Protein AF-A0A4Q3W0U6-F1 (afdb_monomer)

pLDDT: mean 70.4, std 11.38, range [40.31, 83.75]

Solvent-accessible surface area (backbone atoms only — not comparable to full-atom values): 7738 Å² total; per-residue (Å²): 134,64,68,68,58,56,53,48,53,53,49,51,49,52,52,47,54,54,49,50,52,50,51,51,55,54,47,58,47,52,53,49,54,50,56,65,64,68,54,94,69,75,92,74,74,91,63,81,79,69,79,74,72,87,51,63,66,62,27,28,59,70,59,70,49,62,98,81,58,48,75,69,54,53,49,51,41,46,53,53,47,49,68,66,33,40,38,86,79,37,62,87,94,35,71,65,21,54,50,20,44,55,49,40,54,51,46,52,53,22,48,53,55,48,50,56,55,48,53,54,48,52,69,66,55,74,76,64,77,85,129

Mean predicted aligned error: 13.19 Å

Structure (mmCIF, N/CA/C/O backbone):
data_AF-A0A4Q3W0U6-F1
#
_entry.id   AF-A0A4Q3W0U6-F1
#
loop_
_atom_site.group_PDB
_atom_site.id
_atom_site.type_symbol
_atom_site.label_atom_id
_atom_site.label_alt_id
_atom_site.label_comp_id
_atom_site.label_asym_id
_atom_site.label_entity_id
_atom_site.label_seq_id
_atom_site.pdbx_PDB_ins_code
_atom_site.Cartn_x
_atom_site.Cartn_y
_atom_site.Cartn_z
_atom_site.occupancy
_atom_site.B_iso_or_equiv
_atom_site.auth_seq_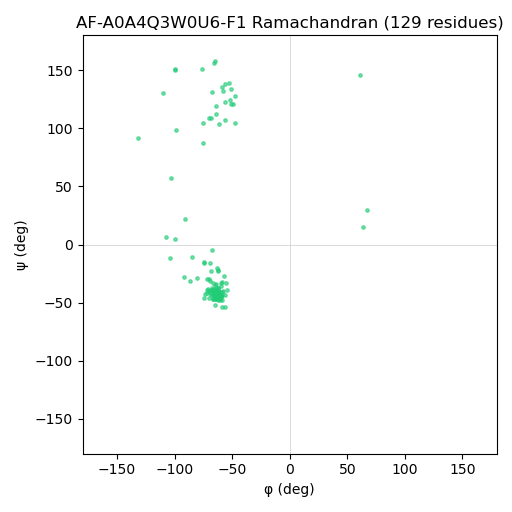id
_atom_site.auth_comp_id
_atom_site.auth_asym_id
_atom_site.auth_atom_id
_atom_site.pdbx_PDB_model_num
ATOM 1 N N . MET A 1 1 ? -14.207 -1.845 29.762 1.00 54.38 1 MET A N 1
ATOM 2 C CA . MET A 1 1 ? -13.779 -1.241 28.478 1.00 54.38 1 MET A CA 1
ATOM 3 C C . MET A 1 1 ? -14.293 -2.120 27.350 1.00 54.38 1 MET A C 1
ATOM 5 O O . MET A 1 1 ? -13.964 -3.297 27.334 1.00 54.38 1 MET A O 1
ATOM 9 N N . SER A 1 2 ? -15.166 -1.592 26.488 1.00 61.47 2 SER A N 1
ATOM 10 C CA . SER A 1 2 ? -15.829 -2.365 25.425 1.00 61.47 2 SER A CA 1
ATOM 11 C C . SER A 1 2 ? -14.823 -2.824 24.362 1.00 61.47 2 SER A C 1
ATOM 13 O O . SER A 1 2 ? -14.042 -2.010 23.867 1.00 61.47 2 SER A O 1
ATOM 15 N N . GLY A 1 3 ? -14.851 -4.111 23.997 1.00 71.25 3 GLY A N 1
ATOM 16 C CA . GLY A 1 3 ? -13.997 -4.684 22.948 1.00 71.25 3 GLY A CA 1
ATOM 17 C C . GLY A 1 3 ? -14.147 -3.988 21.590 1.00 71.25 3 GLY A C 1
ATOM 18 O O . GLY A 1 3 ? -13.175 -3.895 20.848 1.00 71.25 3 GLY A O 1
ATOM 19 N N . ALA A 1 4 ? -15.315 -3.395 21.318 1.00 69.19 4 ALA A N 1
ATOM 20 C CA . ALA A 1 4 ? -15.563 -2.619 20.104 1.00 69.19 4 ALA A CA 1
ATOM 21 C C . ALA A 1 4 ? -14.683 -1.360 20.013 1.00 69.19 4 ALA A C 1
ATOM 23 O O . ALA A 1 4 ? -14.183 -1.036 18.940 1.00 69.19 4 ALA A O 1
ATOM 24 N N . LYS A 1 5 ? -14.423 -0.685 21.143 1.00 74.88 5 LYS A N 1
ATOM 25 C CA . LYS A 1 5 ? -13.566 0.511 21.175 1.00 74.88 5 LYS A CA 1
ATOM 26 C C . LYS A 1 5 ? -12.102 0.154 20.908 1.00 74.88 5 LYS A C 1
ATOM 28 O O . LYS A 1 5 ? -11.451 0.809 20.110 1.00 74.88 5 LYS A O 1
ATOM 33 N N . ARG A 1 6 ? -11.622 -0.952 21.487 1.00 75.62 6 ARG A N 1
ATOM 34 C CA . ARG A 1 6 ? -10.273 -1.479 21.216 1.00 75.62 6 ARG A CA 1
ATOM 35 C C . ARG A 1 6 ? -10.085 -1.899 19.758 1.00 75.62 6 ARG A C 1
ATOM 37 O O . ARG A 1 6 ? -9.040 -1.619 19.187 1.00 75.62 6 ARG A O 1
ATOM 44 N N . ALA A 1 7 ? -11.077 -2.563 19.163 1.00 73.75 7 ALA A N 1
ATOM 45 C CA . ALA A 1 7 ? -11.022 -2.951 17.755 1.00 73.75 7 ALA A CA 1
ATOM 46 C C . ALA A 1 7 ? -10.982 -1.722 16.831 1.00 73.75 7 ALA A C 1
ATOM 48 O O . ALA A 1 7 ? -10.197 -1.694 15.887 1.00 73.75 7 ALA A O 1
ATOM 49 N N . TYR A 1 8 ? -11.777 -0.694 17.140 1.00 74.94 8 TYR A N 1
ATOM 50 C CA . TYR A 1 8 ? -11.757 0.581 16.426 1.00 74.94 8 TYR A CA 1
ATOM 51 C C . TYR A 1 8 ? -10.401 1.289 16.536 1.00 74.94 8 TYR A C 1
ATOM 53 O O . TYR A 1 8 ? -9.840 1.679 15.518 1.00 74.94 8 TYR A O 1
ATOM 61 N N . ASP A 1 9 ? -9.839 1.392 17.743 1.00 78.75 9 ASP A N 1
ATOM 62 C CA . ASP A 1 9 ? -8.544 2.046 17.966 1.00 78.75 9 ASP A CA 1
ATOM 63 C C . ASP A 1 9 ? -7.404 1.327 17.215 1.00 78.75 9 ASP A C 1
ATOM 65 O O . ASP A 1 9 ? -6.538 1.981 16.634 1.00 78.75 9 ASP A O 1
ATOM 69 N N . LEU A 1 10 ? -7.436 -0.012 17.147 1.00 79.81 10 LEU A N 1
ATOM 70 C CA . LEU A 1 10 ? -6.483 -0.808 16.359 1.00 79.81 10 LEU A CA 1
ATOM 71 C C . LEU A 1 10 ? -6.637 -0.589 14.847 1.00 79.81 10 LEU A C 1
ATOM 73 O O . LEU A 1 10 ? -5.636 -0.440 14.148 1.00 79.81 10 LEU A O 1
ATOM 77 N N . MET A 1 11 ? -7.872 -0.562 14.335 1.00 74.62 11 MET A N 1
ATOM 78 C CA . MET A 1 11 ? -8.129 -0.287 12.915 1.00 74.62 11 MET A CA 1
ATOM 79 C C . MET A 1 11 ? -7.695 1.129 12.540 1.00 74.62 11 MET A C 1
ATOM 81 O O . MET A 1 11 ? -7.047 1.321 11.516 1.00 74.62 11 MET A O 1
ATOM 85 N N . ARG A 1 12 ? -7.985 2.106 13.402 1.00 79.00 12 ARG A N 1
ATOM 86 C CA . ARG A 1 12 ? -7.584 3.498 13.214 1.00 79.00 12 ARG A CA 1
ATOM 87 C C . ARG A 1 12 ? -6.067 3.665 13.203 1.00 79.00 12 ARG A C 1
ATOM 89 O O . ARG A 1 12 ? -5.559 4.369 12.339 1.00 79.00 12 ARG A O 1
ATOM 96 N N . GLY A 1 13 ? -5.352 3.002 14.116 1.00 81.31 13 GLY A N 1
ATOM 97 C CA . GLY A 1 13 ? -3.885 2.996 14.125 1.00 81.31 13 GLY A CA 1
ATOM 98 C C . GLY A 1 13 ? -3.310 2.408 12.837 1.00 81.31 13 GLY A C 1
ATOM 99 O O . GLY A 1 13 ? -2.499 3.043 12.179 1.00 81.31 13 GLY A O 1
ATOM 100 N N . TYR A 1 14 ? -3.820 1.252 12.405 1.00 78.81 14 TYR A N 1
ATOM 101 C CA . TYR A 1 14 ? -3.370 0.607 11.170 1.00 78.81 14 TYR A CA 1
ATOM 102 C C . TYR A 1 14 ? -3.643 1.450 9.911 1.00 78.81 14 TYR A C 1
ATOM 104 O O . TYR A 1 14 ? -2.798 1.529 9.018 1.00 78.81 14 TYR A O 1
ATOM 112 N N . VAL A 1 15 ? -4.808 2.103 9.830 1.00 77.31 15 VAL A N 1
ATOM 113 C CA . VAL A 1 15 ? -5.130 3.047 8.745 1.00 77.31 15 VAL A CA 1
ATOM 114 C C . VAL A 1 15 ? -4.224 4.278 8.796 1.00 77.31 15 VAL A C 1
ATOM 116 O O . VAL A 1 15 ? -3.781 4.745 7.752 1.00 77.31 15 VAL A O 1
ATOM 119 N N . GLY A 1 16 ? -3.904 4.774 9.993 1.00 79.88 16 GLY A N 1
ATOM 120 C CA . GLY A 1 16 ? -2.935 5.853 10.188 1.00 79.88 16 GLY A CA 1
ATOM 121 C C . GLY A 1 16 ? -1.551 5.490 9.652 1.00 79.88 16 GLY A C 1
ATOM 122 O O . GLY A 1 16 ? -1.037 6.194 8.787 1.00 79.88 16 GLY A O 1
ATOM 123 N N . ASP A 1 17 ? -1.003 4.355 10.085 1.00 81.94 17 ASP A N 1
ATOM 124 C CA . ASP A 1 17 ? 0.331 3.895 9.682 1.00 81.94 17 ASP A CA 1
ATOM 125 C C . ASP A 1 17 ? 0.411 3.621 8.171 1.00 81.94 17 ASP A C 1
ATOM 127 O O . ASP A 1 17 ? 1.384 3.976 7.504 1.00 81.94 17 ASP A O 1
ATOM 131 N N . THR A 1 18 ? -0.625 2.996 7.596 1.00 75.94 18 THR A N 1
ATOM 132 C CA . THR A 1 18 ? -0.675 2.735 6.146 1.00 75.94 18 THR A CA 1
ATOM 133 C C . THR A 1 18 ? -0.801 4.023 5.338 1.00 75.94 18 THR A C 1
ATOM 135 O O . THR A 1 18 ? -0.163 4.141 4.292 1.00 75.94 18 THR A O 1
ATOM 138 N N . TRP A 1 19 ? -1.563 5.002 5.827 1.00 76.94 19 TRP A N 1
ATOM 139 C CA . TRP A 1 19 ? -1.657 6.325 5.218 1.00 76.94 19 TRP A CA 1
ATOM 140 C C . TRP A 1 19 ? -0.325 7.076 5.259 1.00 76.94 19 TRP A C 1
ATOM 142 O O . TRP A 1 19 ? 0.105 7.615 4.241 1.00 76.94 19 TRP A O 1
ATOM 152 N N . GLU A 1 20 ? 0.342 7.087 6.412 1.00 83.38 20 GLU A N 1
ATOM 153 C CA . GLU A 1 20 ? 1.638 7.743 6.588 1.00 83.38 20 GLU A CA 1
ATOM 154 C C . GLU A 1 20 ? 2.700 7.121 5.676 1.00 83.38 20 GLU A C 1
ATOM 156 O O . GLU A 1 20 ? 3.410 7.844 4.982 1.00 83.38 20 GLU A O 1
ATOM 161 N N . ARG A 1 21 ? 2.721 5.788 5.553 1.00 83.12 21 ARG A N 1
ATOM 162 C CA . ARG A 1 21 ? 3.605 5.082 4.614 1.00 83.12 21 ARG A CA 1
ATOM 163 C C . ARG A 1 21 ? 3.374 5.491 3.155 1.00 83.12 21 ARG A C 1
ATOM 165 O O . ARG A 1 21 ? 4.338 5.682 2.417 1.00 83.12 21 ARG A O 1
ATOM 172 N N . ILE A 1 22 ? 2.114 5.602 2.727 1.00 78.06 22 ILE A N 1
ATOM 173 C CA . ILE A 1 22 ? 1.764 6.027 1.360 1.00 78.06 22 ILE A CA 1
ATOM 174 C C . ILE A 1 22 ? 2.211 7.474 1.128 1.00 78.06 22 ILE A C 1
ATOM 176 O O . ILE A 1 22 ? 2.850 7.758 0.119 1.00 78.06 22 ILE A O 1
ATOM 180 N N . GLN A 1 23 ? 1.921 8.371 2.072 1.00 82.06 23 GLN A N 1
ATOM 181 C CA . GLN A 1 23 ? 2.304 9.783 1.986 1.00 82.06 23 GLN A CA 1
ATOM 182 C C . GLN A 1 23 ? 3.822 9.974 1.945 1.00 82.06 23 GLN A C 1
ATOM 184 O O . GLN A 1 23 ? 4.311 10.798 1.177 1.00 82.06 23 GLN A O 1
ATOM 189 N N . GLU A 1 24 ? 4.572 9.206 2.732 1.00 83.56 24 GLU A N 1
ATOM 190 C CA . GLU A 1 24 ? 6.032 9.277 2.745 1.00 83.56 24 GLU A CA 1
ATOM 191 C C . GLU A 1 24 ? 6.640 8.768 1.430 1.00 83.56 24 GLU A C 1
ATOM 193 O O . GLU A 1 24 ? 7.568 9.380 0.897 1.00 83.56 24 GLU A O 1
ATOM 198 N N . SER A 1 25 ? 6.074 7.699 0.855 1.00 75.44 25 SER A N 1
ATOM 199 C CA . SER A 1 25 ? 6.460 7.202 -0.473 1.00 75.44 25 SER A CA 1
ATOM 200 C C . SER A 1 25 ? 6.194 8.250 -1.563 1.00 75.44 25 SER A C 1
ATOM 202 O O . SER A 1 25 ? 7.077 8.545 -2.374 1.00 75.44 25 SER A O 1
ATOM 204 N N . ASP A 1 26 ? 5.014 8.880 -1.533 1.00 79.25 26 ASP A N 1
ATOM 205 C CA . ASP A 1 26 ? 4.634 9.933 -2.478 1.00 79.25 26 ASP A CA 1
ATOM 206 C C . ASP A 1 26 ? 5.543 11.171 -2.333 1.00 79.25 26 ASP A C 1
ATOM 208 O O . ASP A 1 26 ? 6.029 11.702 -3.337 1.00 79.25 26 ASP A O 1
ATOM 212 N N . ARG A 1 27 ? 5.842 11.602 -1.097 1.00 78.75 27 ARG A N 1
ATOM 213 C CA . ARG A 1 27 ? 6.731 12.742 -0.814 1.00 78.75 27 ARG A CA 1
ATOM 214 C C . ARG A 1 27 ? 8.164 12.480 -1.266 1.00 78.75 27 ARG A C 1
ATOM 216 O O . ARG A 1 27 ? 8.705 13.286 -2.018 1.00 78.75 27 ARG A O 1
ATOM 223 N N . THR A 1 28 ? 8.759 11.358 -0.861 1.00 76.88 28 THR A N 1
ATOM 224 C CA . THR A 1 28 ? 10.144 10.992 -1.219 1.00 76.88 28 THR A CA 1
ATOM 225 C C . THR A 1 28 ? 10.336 11.013 -2.735 1.00 76.88 28 THR A C 1
ATOM 227 O O . THR A 1 28 ? 11.357 11.468 -3.264 1.00 76.88 28 THR A O 1
ATOM 230 N N . ARG A 1 29 ? 9.324 10.546 -3.471 1.00 72.94 29 ARG A N 1
ATOM 231 C CA . ARG A 1 29 ? 9.369 10.535 -4.927 1.00 72.94 29 ARG A CA 1
ATOM 232 C C . ARG A 1 29 ? 9.190 11.923 -5.529 1.00 72.94 29 ARG A C 1
ATOM 234 O O . ARG A 1 29 ? 9.946 12.260 -6.435 1.00 72.94 29 ARG A O 1
ATOM 241 N N . ALA A 1 30 ? 8.264 12.727 -5.012 1.00 75.44 30 ALA A N 1
ATOM 242 C CA . ALA A 1 30 ? 8.103 14.117 -5.433 1.00 75.44 30 ALA A CA 1
ATOM 243 C C . ALA A 1 30 ? 9.399 14.923 -5.226 1.00 75.44 30 ALA A C 1
ATOM 245 O O . ALA A 1 30 ? 9.802 15.683 -6.102 1.00 75.44 30 ALA A O 1
ATOM 246 N N . GLU A 1 31 ? 10.103 14.703 -4.114 1.00 75.38 31 GLU A N 1
ATOM 247 C CA . GLU A 1 31 ? 11.408 15.317 -3.836 1.00 75.38 31 GLU A CA 1
ATOM 248 C C . GLU A 1 31 ? 12.498 14.836 -4.798 1.00 75.38 31 GLU A C 1
ATOM 250 O O . GLU A 1 31 ? 13.322 15.630 -5.258 1.00 75.38 31 GLU A O 1
ATOM 255 N N . THR A 1 32 ? 12.486 13.549 -5.150 1.00 75.50 32 THR A N 1
ATOM 256 C CA . THR A 1 32 ? 13.411 12.979 -6.136 1.00 75.50 32 THR A CA 1
ATOM 257 C C . THR A 1 32 ? 13.163 13.559 -7.531 1.00 75.50 32 THR A C 1
ATOM 259 O O . THR A 1 32 ? 14.112 13.964 -8.201 1.00 75.50 32 THR A O 1
ATOM 262 N N . GLU A 1 33 ? 11.901 13.633 -7.965 1.00 69.94 33 GLU A N 1
ATOM 263 C CA . GLU A 1 33 ? 11.500 14.213 -9.254 1.00 69.94 33 GLU A CA 1
ATOM 264 C C . GLU A 1 33 ? 11.868 15.706 -9.316 1.00 69.94 33 GLU A C 1
ATOM 266 O O . GLU A 1 33 ? 12.518 16.138 -10.269 1.00 69.94 33 GLU A O 1
ATOM 271 N N . LEU A 1 34 ? 11.586 16.473 -8.257 1.00 74.00 34 LEU A N 1
ATOM 272 C CA . LEU A 1 34 ? 11.964 17.885 -8.150 1.00 74.00 34 LEU A CA 1
ATOM 273 C C . LEU A 1 34 ? 13.489 18.078 -8.189 1.00 74.00 34 LEU A C 1
ATOM 275 O O . LEU A 1 34 ? 13.995 18.952 -8.891 1.00 74.00 34 LEU A O 1
ATOM 279 N N . SER A 1 35 ? 14.243 17.239 -7.476 1.00 72.44 35 SER A N 1
ATOM 280 C CA . SER A 1 35 ? 15.712 17.291 -7.468 1.00 72.44 35 SER A CA 1
ATOM 281 C C . SER A 1 35 ? 16.312 16.988 -8.847 1.00 72.44 35 SER A C 1
ATOM 283 O O . SER A 1 35 ? 17.322 17.583 -9.222 1.00 72.44 35 SER A O 1
ATOM 285 N N . GLN A 1 36 ? 15.682 16.104 -9.629 1.00 68.75 36 GLN A N 1
ATOM 286 C CA . GLN A 1 36 ? 16.067 15.835 -11.020 1.00 68.75 36 GLN A CA 1
ATOM 287 C C . GLN A 1 36 ? 15.757 17.011 -11.960 1.00 68.75 36 GLN A C 1
ATOM 289 O O . GLN A 1 36 ? 16.472 17.198 -12.945 1.00 68.75 36 GLN A O 1
ATOM 294 N N . GLU A 1 37 ? 14.727 17.810 -11.669 1.00 62.50 37 GLU A N 1
ATOM 295 C CA . GLU A 1 37 ? 14.375 19.007 -12.444 1.00 62.50 37 GLU A CA 1
ATOM 296 C C . GLU A 1 37 ? 15.227 20.239 -12.102 1.00 62.50 37 GLU A C 1
ATOM 298 O O . GLU A 1 37 ? 15.468 21.070 -12.977 1.00 62.50 37 GLU A O 1
ATOM 303 N N . ILE A 1 38 ? 15.725 20.351 -10.866 1.00 64.12 38 ILE A N 1
ATOM 304 C CA . ILE A 1 38 ? 16.551 21.486 -10.408 1.00 64.12 38 ILE A CA 1
ATOM 305 C C . ILE A 1 38 ? 17.988 21.439 -10.971 1.00 64.12 38 ILE A C 1
ATOM 307 O O . ILE A 1 38 ? 18.681 22.459 -10.976 1.00 64.12 38 ILE A O 1
ATOM 311 N N . LEU A 1 39 ? 18.451 20.298 -11.500 1.00 58.69 39 LEU A N 1
ATOM 312 C CA . LEU A 1 39 ? 19.756 20.208 -12.166 1.00 58.69 39 LEU A CA 1
ATOM 313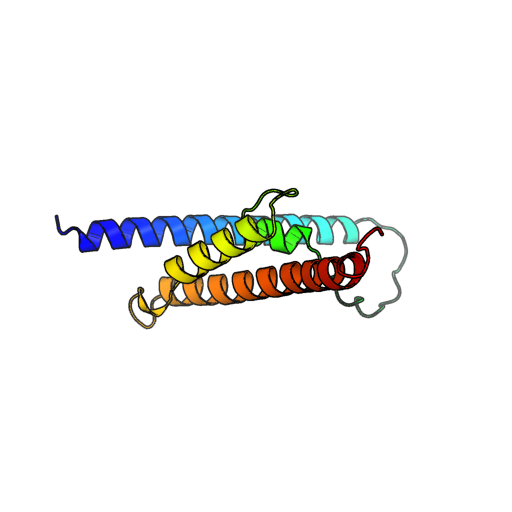 C C . LEU A 1 39 ? 19.781 21.087 -13.436 1.00 58.69 39 LEU A C 1
ATOM 315 O O . LEU A 1 39 ? 19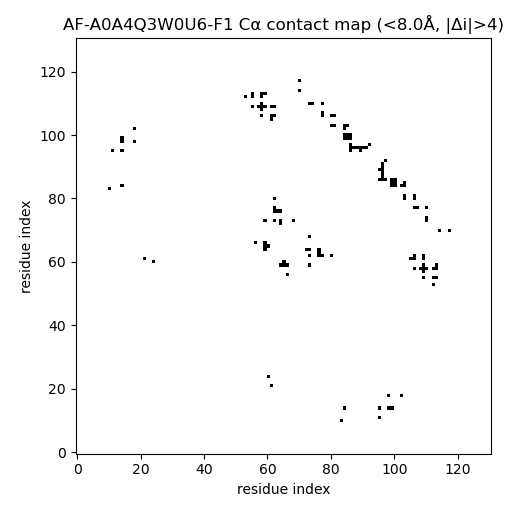.025 20.832 -14.379 1.00 58.69 39 LEU A O 1
ATOM 319 N N . PRO A 1 40 ? 20.668 22.100 -13.525 1.00 60.03 40 PRO A N 1
ATOM 320 C CA . PRO A 1 40 ? 20.713 23.006 -14.663 1.00 60.03 40 PRO A CA 1
ATOM 321 C C . PRO A 1 40 ? 21.364 22.305 -15.860 1.00 60.03 40 PRO A C 1
ATOM 323 O O . PRO A 1 40 ? 22.564 22.413 -16.093 1.00 60.03 40 PRO A O 1
ATOM 326 N N . THR A 1 41 ? 20.567 21.595 -16.654 1.00 56.09 41 THR A N 1
ATOM 327 C CA . THR A 1 41 ? 21.019 21.038 -17.935 1.00 56.09 41 THR A CA 1
ATOM 328 C C . THR A 1 41 ? 20.016 21.369 -19.025 1.00 56.09 41 THR A C 1
ATOM 330 O O . THR A 1 41 ? 19.096 20.606 -19.297 1.00 56.09 41 THR A O 1
ATOM 333 N N . THR A 1 42 ? 20.26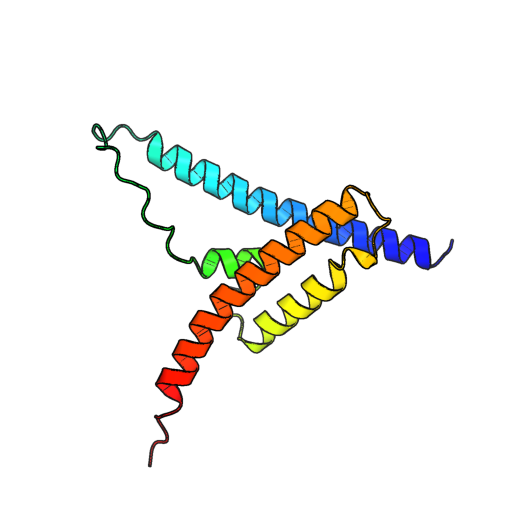6 22.503 -19.693 1.00 57.53 42 THR A N 1
ATOM 334 C CA . THR A 1 42 ? 19.650 22.972 -20.952 1.00 57.53 42 THR A CA 1
ATOM 335 C C . THR A 1 42 ? 18.129 23.205 -20.941 1.00 57.53 42 THR A C 1
ATOM 337 O O . THR A 1 42 ? 17.383 22.486 -20.285 1.00 57.53 42 THR A O 1
ATOM 340 N N . PRO A 1 43 ? 17.618 24.209 -21.682 1.00 54.41 43 PRO A N 1
ATOM 341 C CA . PRO A 1 43 ? 16.182 24.457 -21.765 1.00 54.41 43 PRO A CA 1
ATOM 342 C C . PRO A 1 43 ? 15.477 23.238 -22.375 1.00 54.41 43 PRO A C 1
ATOM 344 O O . PRO A 1 43 ? 15.534 22.993 -23.581 1.00 54.41 43 PRO A O 1
ATOM 347 N N . LYS A 1 44 ? 14.821 22.452 -21.518 1.00 55.97 44 LYS A N 1
ATOM 348 C CA . LYS A 1 44 ? 14.012 21.299 -21.907 1.00 55.97 44 LYS A CA 1
ATOM 349 C C . LYS A 1 44 ? 12.785 21.838 -22.642 1.00 55.97 44 LYS A C 1
ATOM 351 O O . LYS A 1 44 ? 11.914 22.466 -22.044 1.00 55.97 44 LYS A O 1
ATOM 356 N N . ARG A 1 45 ? 12.732 21.631 -23.962 1.00 58.66 45 ARG A N 1
ATOM 357 C CA . ARG A 1 45 ? 11.524 21.848 -24.771 1.00 58.66 45 ARG A CA 1
ATOM 358 C C . ARG A 1 45 ? 10.378 21.106 -24.081 1.00 58.66 45 ARG A C 1
ATOM 360 O O . ARG A 1 45 ? 10.487 19.898 -23.872 1.00 58.66 45 ARG A O 1
ATOM 367 N N . TRP A 1 46 ? 9.323 21.834 -23.708 1.00 49.47 46 TRP A N 1
ATOM 368 C CA . TRP A 1 46 ? 8.160 21.262 -23.032 1.00 49.47 46 TRP A CA 1
ATOM 369 C C . TRP A 1 46 ? 7.605 20.137 -23.906 1.00 49.47 46 TRP A C 1
ATOM 371 O O . TRP A 1 46 ? 7.097 20.364 -25.003 1.00 49.47 46 TRP A O 1
ATOM 381 N N . THR A 1 47 ? 7.827 18.910 -23.455 1.00 53.69 47 THR A N 1
ATOM 382 C CA . THR A 1 47 ? 7.339 17.691 -24.086 1.00 53.69 47 THR A CA 1
ATOM 383 C C . THR A 1 47 ? 6.275 17.177 -23.126 1.00 53.69 47 THR A C 1
ATOM 385 O O . THR A 1 47 ? 6.564 17.142 -21.926 1.00 53.69 47 THR A O 1
ATOM 388 N N . PRO A 1 48 ? 5.058 16.835 -23.587 1.00 48.72 48 PRO A N 1
ATOM 389 C CA . PRO A 1 48 ? 4.048 16.267 -22.704 1.00 48.72 48 PRO A CA 1
ATOM 390 C C . PRO A 1 48 ? 4.674 15.096 -21.937 1.00 48.72 48 PRO A C 1
ATOM 392 O O . PRO A 1 48 ? 5.383 14.301 -22.568 1.00 48.72 48 PRO A O 1
ATOM 395 N N . PRO A 1 49 ? 4.476 14.991 -20.611 1.00 48.38 49 PRO A N 1
ATOM 396 C CA . PRO A 1 49 ? 5.012 13.868 -19.865 1.00 48.38 49 PRO A CA 1
ATOM 397 C C . PRO A 1 49 ? 4.480 12.589 -20.512 1.00 48.38 49 PRO A C 1
ATOM 399 O O . PRO A 1 49 ? 3.269 12.421 -20.674 1.00 48.38 49 PRO A O 1
ATOM 402 N N . ALA A 1 50 ? 5.389 11.708 -20.939 1.00 49.38 50 ALA A N 1
ATOM 403 C CA . ALA A 1 50 ? 5.002 10.357 -21.310 1.00 49.38 50 ALA A CA 1
ATOM 404 C C . ALA A 1 50 ? 4.216 9.771 -20.124 1.00 49.38 50 ALA A C 1
ATOM 406 O O . ALA A 1 50 ? 4.616 10.028 -18.982 1.00 49.38 50 ALA A O 1
ATOM 407 N N . PRO A 1 51 ? 3.109 9.037 -20.355 1.00 47.09 51 PRO A N 1
ATOM 408 C CA . PRO A 1 51 ? 2.386 8.394 -19.265 1.00 47.09 51 PRO A CA 1
ATOM 409 C C . PRO A 1 51 ? 3.412 7.635 -18.431 1.00 47.09 51 PRO A C 1
ATOM 411 O O . PRO A 1 51 ? 4.174 6.839 -18.989 1.00 47.09 51 PRO A O 1
ATOM 414 N N . SER A 1 52 ? 3.510 7.976 -17.139 1.00 51.56 52 SER A N 1
ATOM 415 C CA . SER A 1 52 ? 4.531 7.419 -16.257 1.00 51.56 52 SER A CA 1
ATOM 416 C C . SER A 1 52 ? 4.541 5.907 -16.454 1.00 51.56 52 SER A C 1
ATOM 418 O O . SER A 1 52 ? 3.457 5.311 -16.416 1.00 51.56 52 SER A O 1
ATOM 420 N N . PRO A 1 53 ? 5.703 5.286 -16.731 1.00 54.16 53 PRO A N 1
ATOM 421 C CA . PRO A 1 53 ? 5.755 3.848 -16.915 1.00 54.16 53 PRO A CA 1
ATOM 422 C C . PRO A 1 53 ? 5.076 3.224 -15.704 1.00 54.16 53 PRO A C 1
ATOM 424 O O . PRO A 1 53 ? 5.402 3.571 -14.571 1.00 54.16 53 PRO A O 1
ATOM 427 N N . ILE A 1 54 ? 4.063 2.400 -15.970 1.00 56.66 54 ILE A N 1
ATOM 428 C CA . ILE A 1 54 ? 3.342 1.617 -14.974 1.00 56.66 54 ILE A CA 1
ATOM 429 C C . ILE A 1 54 ? 4.411 0.946 -14.114 1.00 56.66 54 ILE A C 1
ATOM 431 O O . ILE A 1 54 ? 5.109 0.062 -14.603 1.00 56.66 54 ILE A O 1
ATOM 435 N N . ASP A 1 55 ? 4.622 1.452 -12.899 1.00 66.44 55 ASP A N 1
ATOM 436 C CA . ASP A 1 55 ? 5.817 1.151 -12.116 1.00 66.44 55 ASP A CA 1
ATOM 437 C C . ASP A 1 55 ? 5.459 0.050 -11.108 1.00 66.44 55 ASP A C 1
ATOM 439 O O . ASP A 1 55 ? 4.838 0.325 -10.077 1.00 66.44 55 ASP A O 1
ATOM 443 N N . PRO A 1 56 ? 5.770 -1.222 -11.403 1.00 67.38 56 PRO A N 1
ATOM 444 C CA . PRO A 1 56 ? 5.416 -2.346 -10.542 1.00 67.38 56 PRO A CA 1
ATOM 445 C C . PRO A 1 56 ? 6.094 -2.251 -9.173 1.00 67.38 56 PRO A C 1
ATOM 447 O O . PRO A 1 56 ? 5.603 -2.856 -8.224 1.00 67.38 56 PRO A O 1
ATOM 450 N N . VAL A 1 57 ? 7.181 -1.481 -9.060 1.00 70.44 57 VAL A N 1
ATOM 451 C CA . VAL A 1 57 ? 7.832 -1.174 -7.783 1.00 70.44 57 VAL A CA 1
ATOM 452 C C . VAL A 1 57 ? 6.905 -0.309 -6.919 1.00 70.44 57 VAL A C 1
ATOM 454 O O . VAL A 1 57 ? 6.605 -0.696 -5.795 1.00 70.44 57 VAL A O 1
ATOM 457 N N . ARG A 1 58 ? 6.303 0.759 -7.479 1.00 69.69 58 ARG A N 1
ATOM 458 C CA . ARG A 1 58 ? 5.292 1.582 -6.769 1.00 69.69 58 ARG A CA 1
ATOM 459 C C . ARG A 1 58 ? 4.115 0.742 -6.279 1.00 69.69 58 ARG A C 1
ATOM 461 O O . ARG A 1 58 ? 3.632 0.910 -5.165 1.00 69.69 58 ARG A O 1
ATOM 468 N N . ALA A 1 59 ? 3.631 -0.160 -7.131 1.00 75.94 59 ALA A N 1
ATOM 469 C CA . ALA A 1 59 ? 2.489 -0.998 -6.790 1.00 75.94 59 ALA A CA 1
ATOM 470 C C . ALA A 1 59 ? 2.799 -1.953 -5.619 1.00 75.94 59 ALA A C 1
ATOM 472 O O . ALA A 1 59 ? 1.929 -2.214 -4.786 1.00 75.94 59 ALA A O 1
ATOM 473 N N . ARG A 1 60 ? 4.039 -2.447 -5.522 1.00 77.50 60 ARG A N 1
ATOM 474 C CA . ARG A 1 60 ? 4.491 -3.293 -4.407 1.00 77.50 60 ARG A CA 1
ATOM 475 C C . ARG A 1 60 ? 4.659 -2.504 -3.115 1.00 77.50 60 ARG A C 1
ATOM 477 O O . ARG A 1 60 ? 4.183 -2.970 -2.080 1.00 77.50 60 ARG A O 1
ATOM 484 N N . ASP A 1 61 ? 5.216 -1.297 -3.190 1.00 78.19 61 ASP A N 1
ATOM 485 C CA . ASP A 1 61 ? 5.355 -0.399 -2.037 1.00 78.19 61 ASP A CA 1
ATOM 486 C C . ASP A 1 61 ? 3.998 -0.054 -1.413 1.00 78.19 61 ASP A C 1
ATOM 488 O O . ASP A 1 61 ? 3.822 -0.147 -0.194 1.00 78.19 61 ASP A O 1
ATOM 492 N N . TYR A 1 62 ? 2.989 0.253 -2.236 1.00 76.00 62 TYR A N 1
ATOM 493 C CA . TYR A 1 62 ? 1.642 0.543 -1.736 1.00 76.00 62 TYR A CA 1
ATOM 494 C C . TYR A 1 62 ? 1.003 -0.656 -1.028 1.00 76.00 62 TYR A C 1
ATOM 496 O O . TYR A 1 62 ? 0.399 -0.498 0.038 1.00 76.00 62 TYR A O 1
ATOM 504 N N . LEU A 1 63 ? 1.194 -1.866 -1.556 1.00 78.44 63 LEU A N 1
ATOM 505 C CA . LEU A 1 63 ? 0.735 -3.101 -0.915 1.00 78.44 63 LEU A CA 1
ATOM 506 C C . LEU A 1 63 ? 1.603 -3.508 0.288 1.00 78.44 63 LEU A C 1
ATOM 508 O O . LEU A 1 63 ? 1.162 -4.303 1.117 1.00 78.44 63 LEU A O 1
ATOM 512 N N . GLY A 1 64 ? 2.801 -2.937 0.440 1.00 76.75 64 GLY A N 1
ATOM 513 C CA . GLY A 1 64 ? 3.750 -3.288 1.498 1.00 76.75 64 GLY A CA 1
ATOM 514 C C . GLY A 1 64 ? 4.305 -4.701 1.359 1.00 76.75 64 GLY A C 1
ATOM 515 O O . GLY A 1 64 ? 4.582 -5.356 2.364 1.00 76.75 64 GLY A O 1
ATOM 516 N N . VAL A 1 65 ? 4.395 -5.192 0.126 1.00 79.94 65 VAL A N 1
ATOM 517 C CA . VAL A 1 65 ? 4.908 -6.523 -0.200 1.00 79.94 65 VAL A CA 1
ATOM 518 C C . VAL A 1 65 ? 6.358 -6.420 -0.657 1.00 79.94 65 VAL A C 1
ATOM 520 O O . VAL A 1 65 ? 6.768 -5.410 -1.221 1.00 79.94 65 VAL A O 1
ATOM 523 N N . LYS A 1 66 ? 7.142 -7.474 -0.417 1.00 75.12 66 LYS A N 1
ATOM 524 C CA . LYS A 1 66 ? 8.534 -7.541 -0.875 1.00 75.12 66 LYS A CA 1
ATOM 525 C C . LYS A 1 66 ? 8.626 -7.557 -2.402 1.00 75.12 66 LYS A C 1
ATOM 527 O O . LYS A 1 66 ? 7.703 -7.988 -3.092 1.00 75.12 66 LYS A O 1
A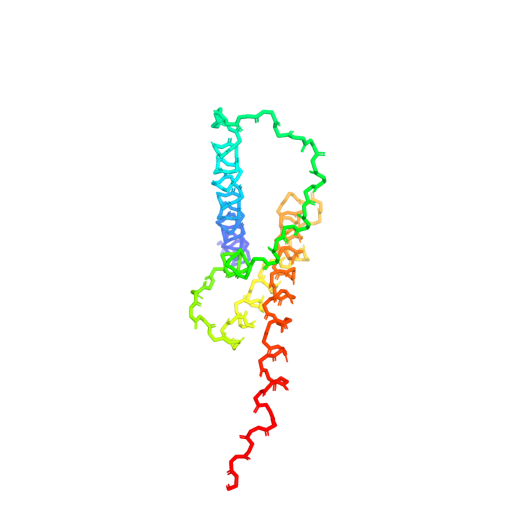TOM 532 N N . ASP A 1 67 ? 9.789 -7.172 -2.919 1.00 69.31 67 ASP A N 1
ATOM 533 C CA . ASP A 1 67 ? 10.067 -7.172 -4.358 1.00 69.31 67 ASP A CA 1
ATOM 534 C C . ASP A 1 67 ? 10.020 -8.555 -5.026 1.00 69.31 67 ASP A C 1
ATOM 536 O O . ASP A 1 67 ? 9.788 -8.636 -6.237 1.00 69.31 67 ASP A O 1
ATOM 540 N N . ASP A 1 68 ? 10.199 -9.638 -4.264 1.00 70.69 68 ASP A N 1
ATOM 541 C CA . ASP A 1 68 ? 10.094 -11.023 -4.744 1.00 70.69 68 ASP A CA 1
ATOM 542 C C . ASP A 1 68 ? 8.748 -11.691 -4.422 1.00 70.69 68 ASP A C 1
ATOM 544 O O . ASP A 1 68 ? 8.574 -12.874 -4.715 1.00 70.69 68 ASP A O 1
ATOM 548 N N . ALA A 1 69 ? 7.796 -10.944 -3.846 1.00 74.38 69 ALA A N 1
ATOM 549 C CA . ALA A 1 69 ? 6.550 -11.511 -3.356 1.00 74.38 69 ALA A CA 1
ATOM 550 C C . ALA A 1 69 ? 5.784 -12.226 -4.475 1.00 74.38 69 ALA A C 1
ATOM 552 O O . ALA A 1 69 ? 5.578 -11.702 -5.578 1.00 74.38 69 ALA A O 1
ATOM 553 N N . SER A 1 70 ? 5.338 -13.435 -4.157 1.00 76.31 70 SER A N 1
ATOM 554 C CA . SER A 1 70 ? 4.573 -14.281 -5.059 1.00 76.31 70 SER A CA 1
ATOM 555 C C . SER A 1 70 ? 3.202 -13.663 -5.385 1.00 76.31 70 SER A C 1
ATOM 557 O O . SER A 1 70 ? 2.645 -12.897 -4.589 1.00 76.31 70 SER A O 1
ATOM 559 N N . PRO A 1 71 ? 2.582 -14.029 -6.524 1.00 73.19 71 PRO A N 1
ATOM 560 C CA . PRO A 1 71 ? 1.236 -13.564 -6.873 1.00 73.19 71 PRO A CA 1
ATOM 561 C C . PRO A 1 71 ? 0.193 -13.875 -5.785 1.00 73.19 71 PRO A C 1
ATOM 563 O O . PRO A 1 71 ? -0.722 -13.087 -5.544 1.00 73.19 71 PRO A O 1
ATOM 566 N N . ALA A 1 72 ? 0.359 -15.002 -5.083 1.00 74.81 72 ALA A N 1
ATOM 567 C CA . ALA A 1 72 ? -0.495 -15.398 -3.968 1.00 74.81 72 ALA A CA 1
ATOM 568 C C . ALA A 1 72 ? -0.341 -14.471 -2.748 1.00 74.81 72 ALA A C 1
ATOM 570 O O . ALA A 1 72 ? -1.335 -14.131 -2.103 1.00 74.81 72 ALA A O 1
ATOM 571 N N . GLU A 1 73 ? 0.880 -14.026 -2.441 1.00 77.38 73 GLU A N 1
ATOM 572 C CA . GLU A 1 73 ? 1.146 -13.068 -1.361 1.00 77.38 73 GLU A CA 1
ATOM 573 C C . GLU A 1 73 ? 0.618 -11.676 -1.695 1.00 77.38 73 GLU A C 1
ATOM 575 O O . GLU A 1 73 ? 0.008 -11.038 -0.840 1.00 77.38 73 GLU A O 1
ATOM 580 N N . ILE A 1 74 ? 0.771 -11.239 -2.947 1.00 79.50 74 ILE A N 1
ATOM 581 C CA . ILE A 1 74 ? 0.221 -9.971 -3.445 1.00 79.50 74 ILE A CA 1
ATOM 582 C C . ILE A 1 74 ? -1.301 -9.956 -3.305 1.00 79.50 74 ILE A C 1
ATOM 584 O O . ILE A 1 74 ? -1.867 -8.985 -2.802 1.00 79.50 74 ILE A O 1
ATOM 588 N N . ARG A 1 75 ? -1.966 -11.053 -3.683 1.00 79.38 75 ARG A N 1
ATOM 589 C CA . ARG A 1 75 ? -3.415 -11.197 -3.525 1.00 79.38 75 ARG A CA 1
ATOM 590 C C . ARG A 1 75 ? -3.840 -11.226 -2.059 1.00 79.38 75 ARG A C 1
ATOM 592 O O . ARG A 1 75 ? -4.791 -10.541 -1.699 1.00 79.38 75 ARG A O 1
ATOM 599 N N . ARG A 1 76 ? -3.129 -11.959 -1.196 1.00 81.38 76 ARG A N 1
ATOM 600 C CA . ARG A 1 76 ? -3.412 -11.964 0.250 1.00 81.38 76 ARG A CA 1
ATOM 601 C C . ARG A 1 76 ? -3.233 -10.590 0.884 1.00 81.38 76 ARG A C 1
ATOM 603 O O . ARG A 1 76 ? -4.053 -10.205 1.711 1.00 81.38 76 ARG A O 1
ATOM 610 N N . ALA A 1 77 ? -2.176 -9.867 0.519 1.00 80.94 77 ALA A N 1
ATOM 611 C CA . ALA A 1 77 ? -1.942 -8.511 0.998 1.00 80.94 77 ALA A CA 1
ATOM 612 C C . ALA A 1 77 ? -3.065 -7.579 0.532 1.00 80.94 77 ALA A C 1
ATOM 614 O O . ALA A 1 77 ? -3.629 -6.860 1.350 1.00 80.94 77 ALA A O 1
ATOM 615 N N . PHE A 1 78 ? -3.457 -7.664 -0.742 1.00 81.94 78 PHE A N 1
ATOM 616 C CA . PHE A 1 78 ? -4.599 -6.931 -1.283 1.00 81.94 78 PHE A CA 1
ATOM 617 C C . PHE A 1 78 ? -5.892 -7.220 -0.507 1.00 81.94 78 PHE A C 1
ATOM 619 O O . PHE A 1 78 ? -6.506 -6.288 -0.001 1.00 81.94 78 PHE A O 1
ATOM 626 N N . GLU A 1 79 ? -6.277 -8.488 -0.344 1.00 82.62 79 GLU A N 1
ATOM 627 C CA . GLU A 1 79 ? -7.505 -8.873 0.371 1.00 82.62 79 GLU A CA 1
ATOM 628 C C . GLU A 1 79 ? -7.470 -8.438 1.847 1.00 82.62 79 GLU A C 1
ATOM 630 O O . GLU A 1 79 ? -8.478 -7.995 2.403 1.00 82.62 79 GLU A O 1
ATOM 635 N N . ALA A 1 80 ? -6.299 -8.515 2.488 1.00 83.75 80 ALA A N 1
ATOM 636 C CA . ALA A 1 80 ? -6.116 -8.055 3.858 1.00 83.75 80 ALA A CA 1
ATOM 637 C C . ALA A 1 80 ? -6.254 -6.531 3.985 1.00 83.75 80 ALA A C 1
ATOM 639 O O . ALA A 1 80 ? -6.884 -6.070 4.939 1.00 83.75 80 ALA A O 1
ATOM 640 N N . LEU A 1 81 ? -5.688 -5.755 3.052 1.00 80.56 81 LEU A N 1
ATOM 641 C CA . LEU A 1 81 ? -5.833 -4.299 3.031 1.00 80.56 81 LEU A CA 1
ATOM 642 C C . LEU A 1 81 ? -7.264 -3.885 2.665 1.00 80.56 81 LEU A C 1
ATOM 644 O O . LEU A 1 81 ? -7.836 -3.066 3.372 1.00 80.56 81 LEU A O 1
ATOM 648 N N . ASP A 1 82 ? -7.878 -4.477 1.641 1.00 80.75 82 ASP A N 1
ATOM 649 C CA . ASP A 1 82 ? -9.239 -4.139 1.195 1.00 80.75 82 ASP A CA 1
ATOM 650 C C . ASP A 1 82 ? -10.274 -4.402 2.304 1.00 80.75 82 ASP A C 1
ATOM 652 O O . ASP A 1 82 ? -11.109 -3.544 2.588 1.00 80.75 82 ASP A O 1
ATOM 656 N N . SER A 1 83 ? -10.144 -5.525 3.027 1.00 81.25 83 SER A N 1
ATOM 657 C CA . SER A 1 83 ? -11.012 -5.871 4.166 1.00 81.25 83 SER A CA 1
ATOM 658 C C . SER A 1 83 ? -10.805 -4.979 5.395 1.00 81.25 83 SER A C 1
ATOM 660 O O . SER A 1 83 ? -11.728 -4.782 6.189 1.00 81.25 83 SER A O 1
ATOM 662 N N . ARG A 1 84 ? -9.589 -4.469 5.622 1.00 77.88 84 ARG A N 1
ATOM 663 C CA . ARG A 1 84 ? -9.269 -3.625 6.790 1.00 77.88 84 ARG A CA 1
ATOM 664 C C . ARG A 1 84 ? -9.555 -2.151 6.545 1.00 77.88 84 ARG A C 1
ATOM 666 O O . ARG A 1 84 ? -9.944 -1.461 7.482 1.00 77.88 84 ARG A O 1
ATOM 673 N N . SER A 1 85 ? -9.409 -1.711 5.304 1.00 75.62 85 SER A N 1
ATOM 674 C CA . SER A 1 85 ? -9.673 -0.350 4.846 1.00 75.62 85 SER A CA 1
ATOM 675 C C . SER A 1 85 ? -11.111 -0.173 4.354 1.00 75.62 85 SER A C 1
ATOM 677 O O . SER A 1 85 ? -11.371 0.736 3.578 1.00 75.62 85 SER A O 1
ATOM 679 N N . ASP A 1 86 ? -12.043 -1.033 4.779 1.00 76.38 86 ASP A N 1
ATOM 680 C CA . ASP A 1 86 ? -13.455 -0.924 4.410 1.00 76.38 86 ASP A CA 1
ATOM 681 C C . ASP A 1 86 ? -14.059 0.377 4.978 1.00 76.38 86 ASP A C 1
ATOM 683 O O . ASP A 1 86 ? -14.209 0.494 6.203 1.00 76.38 86 ASP A O 1
ATOM 687 N N . PRO A 1 87 ? -14.428 1.356 4.126 1.00 72.88 87 PRO A N 1
ATOM 688 C CA . PRO A 1 87 ? -14.997 2.625 4.568 1.00 72.88 87 PRO A CA 1
ATOM 689 C C . PRO A 1 87 ? -16.326 2.436 5.312 1.00 72.88 87 PRO A C 1
ATOM 691 O O . PRO A 1 87 ? -16.683 3.281 6.131 1.00 72.88 87 PRO A O 1
ATOM 694 N N . GLY A 1 88 ? -17.026 1.311 5.108 1.00 75.38 88 GLY A N 1
ATOM 695 C CA . GLY A 1 88 ? -18.247 0.960 5.837 1.00 75.38 88 GLY A CA 1
ATOM 696 C C . GLY A 1 88 ? -18.030 0.623 7.317 1.00 75.38 88 GLY A C 1
ATOM 697 O O . GLY A 1 88 ? -18.987 0.632 8.092 1.00 75.38 88 GLY A O 1
ATOM 698 N N . ARG A 1 89 ? -16.786 0.354 7.744 1.00 73.62 89 ARG A N 1
ATOM 699 C CA . ARG A 1 89 ? -16.435 0.130 9.162 1.00 73.62 89 ARG A CA 1
ATOM 700 C C . ARG A 1 89 ? -16.160 1.416 9.932 1.00 73.62 89 ARG A C 1
ATOM 702 O O . ARG A 1 89 ? -16.065 1.381 11.160 1.00 73.62 89 ARG A O 1
ATOM 709 N N . PHE A 1 90 ? -16.038 2.536 9.227 1.00 75.69 90 PHE A N 1
ATOM 710 C CA . PHE A 1 90 ? -15.820 3.847 9.816 1.00 75.69 90 PHE A CA 1
ATOM 711 C C . PHE A 1 90 ? -17.138 4.628 9.884 1.00 75.69 90 PHE A C 1
ATOM 713 O O . PHE A 1 90 ? -18.034 4.425 9.063 1.00 75.69 90 PHE A O 1
ATOM 720 N N . PRO A 1 91 ? -17.298 5.530 10.866 1.00 74.81 91 PRO A N 1
ATOM 721 C CA . PRO A 1 91 ? -18.468 6.394 10.923 1.00 74.81 91 PRO A CA 1
ATOM 722 C C . PRO A 1 91 ? -18.580 7.242 9.647 1.00 74.81 91 PRO A C 1
ATOM 724 O O . PRO A 1 91 ? -17.589 7.808 9.172 1.00 74.81 91 PRO A O 1
ATOM 727 N N . ALA A 1 92 ? -19.795 7.328 9.098 1.00 67.00 92 ALA A N 1
ATOM 728 C CA . ALA A 1 92 ? -20.078 8.071 7.872 1.00 67.00 92 ALA A CA 1
ATOM 729 C C . ALA A 1 92 ? -19.636 9.542 7.997 1.00 67.00 92 ALA A C 1
ATOM 731 O O . ALA A 1 92 ? -19.841 10.169 9.036 1.00 67.00 92 ALA A O 1
ATOM 732 N N . ASN A 1 93 ? -19.032 10.085 6.933 1.00 68.44 93 ASN A N 1
ATOM 733 C CA . ASN A 1 93 ? -18.440 11.433 6.869 1.00 68.44 93 ASN A CA 1
ATOM 734 C C . ASN A 1 93 ? -17.251 11.698 7.814 1.00 68.44 93 ASN A C 1
ATOM 736 O O . ASN A 1 93 ? -16.868 12.853 7.996 1.00 68.44 93 ASN A O 1
ATOM 740 N N . SER A 1 94 ? -16.637 10.667 8.399 1.00 77.06 94 SER A N 1
ATOM 741 C CA . SER A 1 94 ? -15.372 10.846 9.118 1.00 77.06 94 SER A CA 1
ATOM 742 C C . SER A 1 94 ? -14.191 11.002 8.157 1.00 77.06 94 SER A C 1
ATOM 744 O O . SER A 1 94 ? -14.179 10.447 7.055 1.00 77.06 94 SER A O 1
ATOM 746 N N . GLU A 1 95 ? -13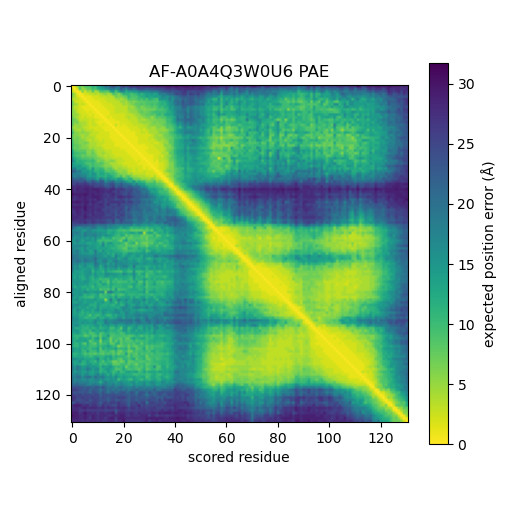.160 11.731 8.589 1.00 76.50 95 GLU A N 1
ATOM 747 C CA . GLU A 1 95 ? -11.893 11.789 7.850 1.00 76.50 95 GLU A CA 1
ATOM 748 C C . GLU A 1 95 ? -11.263 10.401 7.688 1.00 76.50 95 GLU A C 1
ATOM 750 O O . GLU A 1 95 ? -10.647 10.120 6.662 1.00 76.50 95 GLU A O 1
ATOM 755 N N . ASP A 1 96 ? -11.473 9.519 8.668 1.00 73.88 96 ASP A N 1
ATOM 756 C CA . ASP A 1 96 ? -10.997 8.137 8.645 1.00 73.88 96 ASP A CA 1
ATOM 757 C C . ASP A 1 96 ? -11.674 7.339 7.510 1.00 73.88 96 ASP A C 1
ATOM 759 O O . ASP A 1 96 ? -10.990 6.617 6.789 1.00 73.88 96 ASP A O 1
ATOM 763 N N . ALA A 1 97 ? -12.976 7.544 7.258 1.00 74.06 97 ALA A N 1
ATOM 764 C CA . ALA A 1 97 ? -13.679 6.934 6.123 1.00 74.06 97 ALA A CA 1
ATOM 765 C C . ALA A 1 97 ? -13.164 7.442 4.763 1.00 74.06 97 ALA A C 1
ATOM 767 O O . ALA A 1 97 ? -13.011 6.656 3.828 1.00 74.06 97 ALA A O 1
ATOM 768 N N . ARG A 1 98 ? -12.846 8.742 4.646 1.00 77.56 98 ARG A N 1
ATOM 769 C CA . ARG A 1 98 ? -12.225 9.302 3.428 1.00 77.56 98 ARG A CA 1
ATOM 770 C C . ARG A 1 98 ? -10.843 8.708 3.171 1.00 77.56 98 ARG A C 1
ATOM 772 O O . ARG A 1 98 ? -10.559 8.318 2.044 1.00 77.56 98 ARG A O 1
ATOM 779 N N . LYS A 1 99 ? -10.005 8.617 4.208 1.00 76.38 99 LYS A N 1
ATOM 780 C CA . LYS A 1 99 ? -8.672 8.002 4.113 1.00 76.38 99 LYS A CA 1
ATOM 781 C C . LYS A 1 99 ? -8.771 6.523 3.745 1.00 76.38 99 LYS A C 1
ATOM 783 O O . LYS A 1 99 ? -8.037 6.070 2.876 1.00 76.38 99 LYS A O 1
ATOM 788 N N . ALA A 1 100 ? -9.708 5.791 4.347 1.00 76.44 100 ALA A N 1
ATOM 789 C CA . ALA A 1 100 ? -9.959 4.385 4.041 1.00 76.44 100 ALA A CA 1
ATOM 790 C C . ALA A 1 100 ? -10.356 4.170 2.567 1.00 76.44 100 ALA A C 1
ATOM 792 O O . ALA A 1 100 ? -9.784 3.306 1.903 1.00 76.44 100 ALA A O 1
ATOM 793 N N . GLN A 1 101 ? -11.248 5.012 2.030 1.00 79.06 101 GLN A N 1
ATOM 794 C CA . GLN A 1 101 ? -11.624 4.987 0.613 1.00 79.06 101 GLN A CA 1
ATOM 795 C C . GLN A 1 101 ? -10.420 5.242 -0.306 1.00 79.06 101 GLN A C 1
ATOM 797 O O . GLN A 1 101 ? -10.188 4.496 -1.252 1.00 79.06 101 GLN A O 1
ATOM 802 N N . GLU A 1 102 ? -9.614 6.260 -0.004 1.00 78.88 102 GLU A N 1
ATOM 803 C CA . GLU A 1 102 ? -8.453 6.612 -0.827 1.00 78.88 102 GLU A CA 1
ATOM 804 C C . GLU A 1 102 ? -7.362 5.525 -0.783 1.00 78.88 102 GLU A C 1
ATOM 806 O O . GLU A 1 102 ? -6.689 5.260 -1.782 1.00 78.88 102 GLU A O 1
ATOM 811 N N . ILE A 1 103 ? -7.214 4.844 0.359 1.00 78.12 103 ILE A N 1
ATOM 812 C CA . ILE A 1 103 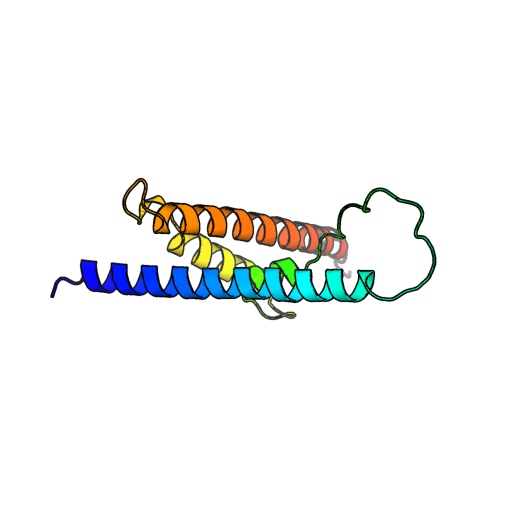? -6.364 3.655 0.483 1.00 78.12 103 ILE A CA 1
ATOM 813 C C . ILE A 1 103 ? -6.906 2.525 -0.397 1.00 78.12 103 ILE A C 1
ATOM 815 O O . ILE A 1 103 ? -6.124 1.924 -1.131 1.00 78.12 103 ILE A O 1
ATOM 819 N N . GLN A 1 104 ? -8.215 2.245 -0.376 1.00 80.56 104 GLN A N 1
ATOM 820 C CA . GLN A 1 104 ? -8.807 1.217 -1.241 1.00 80.56 104 GLN A CA 1
ATOM 821 C C . GLN A 1 104 ? -8.579 1.509 -2.727 1.00 80.56 104 GLN A C 1
ATOM 823 O O . GLN A 1 104 ? -8.190 0.606 -3.469 1.00 80.56 104 GLN A O 1
ATOM 828 N N . ASP A 1 105 ? -8.756 2.757 -3.160 1.00 80.44 105 ASP A N 1
ATOM 829 C CA . ASP A 1 105 ? -8.562 3.144 -4.559 1.00 80.44 105 ASP A CA 1
ATOM 830 C C . ASP A 1 105 ? -7.105 2.924 -5.004 1.00 80.44 105 ASP A C 1
ATOM 832 O O . ASP A 1 105 ? -6.852 2.306 -6.045 1.00 80.44 105 ASP A O 1
ATOM 836 N N . ARG A 1 106 ? -6.128 3.333 -4.177 1.00 78.94 106 ARG A N 1
ATOM 837 C CA . ARG A 1 106 ? -4.693 3.105 -4.439 1.00 78.94 106 ARG A CA 1
ATOM 838 C C . ARG A 1 106 ? -4.322 1.621 -4.425 1.00 78.94 106 ARG A C 1
ATOM 840 O O . ARG A 1 106 ? -3.572 1.165 -5.286 1.00 78.94 106 ARG A O 1
ATOM 847 N N . VAL A 1 107 ? -4.858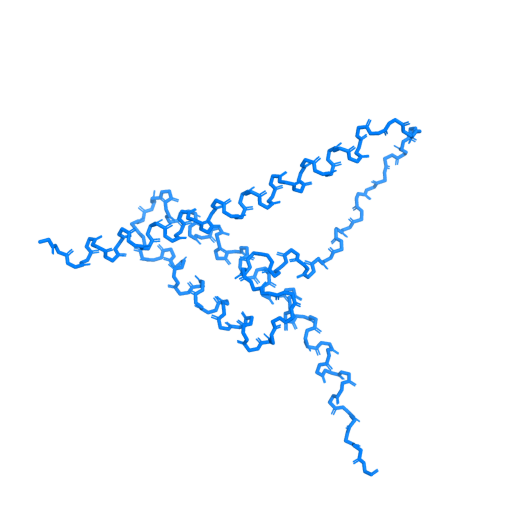 0.854 -3.477 1.00 81.88 107 VAL A N 1
ATOM 848 C CA . VAL A 1 107 ? -4.604 -0.589 -3.337 1.00 81.88 107 VAL A CA 1
ATOM 849 C C . VAL A 1 107 ? -5.178 -1.370 -4.523 1.00 81.88 107 VAL A C 1
ATOM 851 O O . VAL A 1 107 ? -4.508 -2.255 -5.059 1.00 81.88 107 VAL A O 1
ATOM 854 N N . ARG A 1 108 ? -6.372 -1.005 -5.004 1.00 80.94 108 ARG A N 1
ATOM 855 C CA . ARG A 1 108 ? -6.975 -1.579 -6.220 1.00 80.94 108 ARG A CA 1
ATOM 856 C C . ARG A 1 108 ? -6.185 -1.232 -7.472 1.00 80.94 108 ARG A C 1
ATOM 858 O O . ARG A 1 108 ? -5.949 -2.115 -8.295 1.00 80.94 108 ARG A O 1
ATOM 865 N N . TRP A 1 109 ? -5.735 0.015 -7.600 1.00 81.12 109 TRP A N 1
ATOM 866 C CA . TRP A 1 109 ? -4.858 0.432 -8.695 1.00 81.12 109 TRP A CA 1
ATOM 867 C C . TRP A 1 109 ? -3.549 -0.375 -8.710 1.00 81.12 109 TRP A C 1
ATOM 869 O O . TRP A 1 109 ? -3.179 -0.937 -9.743 1.00 81.12 109 TRP A O 1
ATOM 879 N N . ALA A 1 110 ? -2.897 -0.521 -7.552 1.00 79.25 110 ALA A N 1
ATOM 880 C CA . ALA A 1 110 ? -1.669 -1.298 -7.401 1.00 79.25 110 ALA A CA 1
ATOM 881 C C . ALA A 1 110 ? -1.866 -2.780 -7.763 1.00 79.25 110 ALA A C 1
ATOM 883 O O . ALA A 1 110 ? -1.079 -3.355 -8.520 1.00 79.25 110 ALA A O 1
ATOM 884 N N . TYR A 1 111 ? -2.949 -3.397 -7.283 1.00 79.38 111 TYR A N 1
ATOM 885 C CA . TYR A 1 111 ? -3.283 -4.778 -7.627 1.00 79.38 111 TYR A CA 1
ATOM 886 C C . TYR A 1 111 ? -3.582 -4.950 -9.124 1.00 79.38 111 TYR A C 1
ATOM 888 O O . TYR A 1 111 ? -3.120 -5.917 -9.731 1.00 79.38 111 TYR A O 1
ATOM 896 N N . GLY A 1 112 ? -4.286 -4.004 -9.753 1.00 79.75 112 GLY A N 1
ATOM 897 C CA . GLY A 1 112 ? -4.545 -4.005 -11.198 1.00 79.75 112 GLY A CA 1
ATOM 898 C C . GLY A 1 112 ? -3.259 -4.000 -12.030 1.00 79.75 112 GLY A C 1
ATOM 899 O O . GLY A 1 112 ? -3.126 -4.753 -12.991 1.00 79.75 112 GLY A O 1
ATOM 900 N N . ILE A 1 113 ? -2.264 -3.219 -11.608 1.00 78.75 113 ILE A N 1
ATOM 901 C CA . ILE A 1 113 ? -0.954 -3.157 -12.268 1.00 78.75 113 ILE A CA 1
ATOM 902 C C . ILE A 1 113 ? -0.183 -4.469 -12.134 1.00 78.75 113 ILE A C 1
ATOM 904 O O . ILE A 1 113 ? 0.366 -4.980 -13.113 1.00 78.75 113 ILE A O 1
ATOM 908 N N . LEU A 1 114 ? -0.132 -5.021 -10.922 1.00 76.50 114 LEU A N 1
ATOM 909 C CA . LEU A 1 114 ? 0.610 -6.251 -10.669 1.00 76.50 114 LEU A CA 1
ATOM 910 C C . LEU A 1 114 ? -0.054 -7.447 -11.355 1.00 76.50 114 LEU A C 1
ATOM 912 O O . LEU A 1 114 ? 0.627 -8.221 -12.025 1.00 76.50 114 LEU A O 1
ATOM 916 N N . SER A 1 115 ? -1.381 -7.555 -11.273 1.00 74.44 115 SER A N 1
ATOM 917 C CA . SER A 1 115 ? -2.152 -8.611 -11.941 1.00 74.44 115 SER A CA 1
ATOM 918 C C . SER A 1 115 ? -2.031 -8.562 -13.466 1.00 74.44 115 SER A C 1
ATOM 920 O O . SER A 1 115 ? -1.841 -9.613 -14.074 1.00 74.44 115 SER A O 1
ATOM 922 N N . ALA A 1 116 ? -2.023 -7.378 -14.091 1.00 73.19 116 ALA A N 1
ATOM 923 C CA . ALA A 1 116 ? -1.786 -7.247 -15.532 1.00 73.19 116 ALA A CA 1
ATOM 924 C C . ALA A 1 116 ? -0.414 -7.808 -15.956 1.00 73.19 116 ALA A C 1
ATOM 926 O O . ALA A 1 116 ? -0.284 -8.431 -17.011 1.00 73.19 116 ALA A O 1
ATOM 927 N N . ARG A 1 117 ? 0.616 -7.651 -15.113 1.00 67.50 117 ARG A N 1
ATOM 928 C CA . ARG A 1 117 ? 1.952 -8.210 -15.364 1.00 67.50 117 ARG A CA 1
ATOM 929 C C . ARG A 1 117 ? 1.990 -9.733 -15.201 1.00 67.50 117 ARG A C 1
ATOM 931 O O . ARG A 1 117 ? 2.649 -10.403 -15.996 1.00 67.50 117 ARG A O 1
ATOM 938 N N . PHE A 1 118 ? 1.290 -10.281 -14.206 1.00 63.47 118 PHE A N 1
ATOM 939 C CA . PHE A 1 118 ? 1.207 -11.733 -14.001 1.00 63.47 118 PHE A CA 1
ATOM 940 C C . PHE A 1 118 ? 0.362 -12.430 -15.067 1.00 63.47 118 PHE A C 1
ATOM 942 O O . PHE A 1 118 ? 0.778 -13.474 -15.557 1.00 63.47 118 PHE A O 1
ATOM 949 N N . GLY A 1 119 ? -0.741 -11.823 -15.514 1.00 55.50 119 GLY A N 1
ATOM 950 C CA . GLY A 1 119 ? -1.548 -12.353 -16.617 1.00 55.50 119 GLY A CA 1
ATOM 951 C C . GLY A 1 119 ? -0.750 -12.485 -17.920 1.00 55.50 119 GLY A C 1
ATOM 952 O O . GLY A 1 119 ? -0.921 -13.447 -18.666 1.00 55.50 119 GLY A O 1
ATOM 953 N N . HIS A 1 120 ? 0.207 -11.582 -18.163 1.00 51.34 120 HIS A N 1
ATOM 954 C CA . HIS A 1 120 ? 1.147 -11.704 -19.282 1.00 51.34 120 HIS A CA 1
ATOM 955 C C . HIS A 1 120 ? 2.206 -12.806 -19.096 1.00 51.34 120 HIS A C 1
ATOM 957 O O . HIS A 1 120 ? 2.659 -13.367 -20.094 1.00 51.34 120 HIS A O 1
ATOM 963 N N . LEU A 1 121 ? 2.610 -13.127 -17.861 1.00 47.91 121 LEU A N 1
ATOM 964 C CA . LEU A 1 121 ? 3.520 -14.244 -17.567 1.00 47.91 121 LEU A CA 1
ATOM 965 C C . LEU A 1 121 ? 2.801 -15.594 -17.703 1.00 47.91 121 LEU A C 1
ATOM 967 O O . LEU A 1 121 ? 3.311 -16.475 -18.391 1.00 47.91 121 LEU A O 1
ATOM 971 N N . GLU A 1 122 ? 1.597 -15.7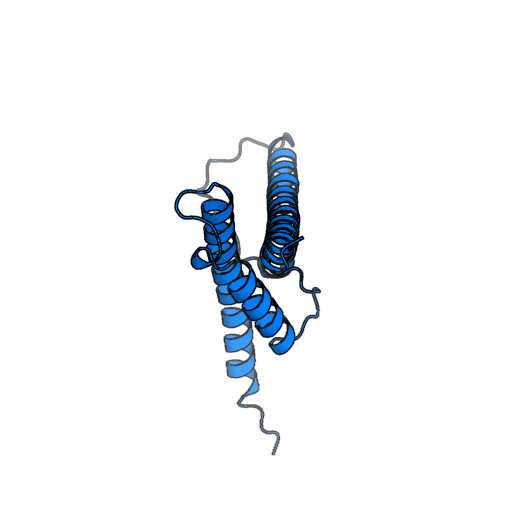38 -17.145 1.00 46.69 122 GLU A N 1
ATOM 972 C CA . GLU A 1 122 ? 0.773 -16.946 -17.306 1.00 46.69 122 GLU A CA 1
ATOM 973 C C . GLU A 1 122 ? 0.425 -17.196 -18.779 1.00 46.69 122 GLU A C 1
ATOM 975 O O . GLU A 1 122 ? 0.564 -18.316 -19.265 1.00 46.69 122 GLU A O 1
ATOM 980 N N . SER A 1 123 ? 0.093 -16.147 -19.539 1.00 49.84 123 SER A N 1
ATOM 981 C CA . SER A 1 123 ? -0.186 -16.282 -20.973 1.00 49.84 123 SER A CA 1
ATOM 982 C C . SER A 1 123 ? 1.048 -16.638 -21.817 1.00 49.84 123 SER A C 1
ATOM 984 O O . SER A 1 123 ? 0.878 -17.153 -22.921 1.00 49.84 123 SER A O 1
ATOM 986 N N . ARG A 1 124 ? 2.277 -16.359 -21.351 1.00 49.88 124 ARG A N 1
ATOM 987 C CA . ARG A 1 124 ? 3.520 -16.681 -22.080 1.00 49.88 124 ARG A CA 1
ATOM 988 C C . ARG A 1 124 ? 4.117 -18.039 -21.730 1.00 49.88 124 ARG A C 1
ATOM 990 O O . ARG A 1 124 ? 4.777 -18.623 -22.582 1.00 49.88 124 ARG A O 1
ATOM 997 N N . PHE A 1 125 ? 3.890 -18.533 -20.517 1.00 52.06 125 PHE A N 1
ATOM 998 C CA . PHE A 1 125 ? 4.417 -19.823 -20.062 1.00 52.06 125 PHE A CA 1
ATOM 999 C C . PHE A 1 125 ? 3.369 -20.942 -20.031 1.00 52.06 125 PHE A C 1
ATOM 1001 O O . PHE A 1 125 ? 3.746 -22.105 -19.963 1.00 52.06 125 PHE A O 1
ATOM 1008 N N . GLY A 1 126 ? 2.076 -20.631 -20.179 1.00 46.97 126 GLY A N 1
ATOM 1009 C CA . GLY A 1 126 ? 1.005 -21.630 -20.287 1.00 46.97 126 GLY A CA 1
ATOM 1010 C C . GLY A 1 126 ? 1.027 -22.481 -21.566 1.00 46.97 126 GLY A C 1
ATOM 1011 O O . GLY A 1 126 ? 0.212 -23.384 -21.695 1.00 46.97 126 GLY A O 1
ATOM 1012 N N . GLY A 1 127 ? 1.936 -22.201 -22.508 1.00 47.25 127 GLY A N 1
ATOM 1013 C CA . GLY A 1 127 ? 2.152 -23.001 -23.720 1.00 47.25 127 GLY A CA 1
ATOM 1014 C C . GLY A 1 127 ? 3.442 -23.827 -23.721 1.00 47.25 127 GLY A C 1
ATOM 1015 O O . GLY A 1 127 ? 3.777 -24.393 -24.755 1.00 47.25 127 GLY A O 1
ATOM 1016 N N . LEU A 1 128 ? 4.190 -23.865 -22.612 1.00 45.53 128 LEU A N 1
ATOM 1017 C CA . LEU A 1 128 ? 5.416 -24.658 -22.492 1.00 45.53 128 LEU A CA 1
ATOM 1018 C C . LEU A 1 128 ? 5.151 -25.930 -21.667 1.00 45.53 128 LEU A C 1
ATOM 1020 O O . LEU A 1 128 ? 5.786 -26.159 -20.640 1.00 45.53 128 LEU A O 1
ATOM 1024 N N . GLU A 1 129 ? 4.191 -26.749 -22.102 1.00 45.97 129 GLU A N 1
ATOM 1025 C CA . GLU A 1 129 ? 4.241 -28.180 -21.789 1.00 45.97 129 GLU A CA 1
ATOM 1026 C C . GLU A 1 129 ? 5.403 -28.757 -22.607 1.00 45.97 129 GLU A C 1
ATOM 1028 O O . GLU A 1 129 ? 5.377 -28.767 -23.836 1.00 45.97 129 GLU A O 1
ATOM 1033 N N . ILE A 1 130 ? 6.483 -29.115 -21.913 1.00 49.09 130 ILE A N 1
ATOM 1034 C CA . ILE A 1 130 ? 7.614 -29.843 -22.485 1.00 49.09 130 ILE A CA 1
ATOM 1035 C C . ILE A 1 130 ? 7.146 -31.296 -22.638 1.00 49.09 130 ILE A C 1
ATOM 1037 O O . ILE A 1 130 ? 7.020 -31.988 -21.627 1.00 49.09 130 ILE A O 1
ATOM 1041 N N . ASP A 1 131 ? 6.848 -31.705 -23.872 1.00 40.31 131 ASP A N 1
ATOM 1042 C CA . ASP A 1 131 ? 6.797 -33.116 -24.296 1.00 40.31 131 ASP A CA 1
ATOM 1043 C C . ASP A 1 131 ? 8.225 -33.634 -24.549 1.00 40.31 131 ASP A C 1
ATOM 1045 O O . ASP A 1 131 ? 9.027 -32.878 -25.157 1.00 40.31 131 ASP A O 1
#

Foldseek 3Di:
DDPLVVVVVVLLVVLVVLLVQLVVVVVVVVVVVVVVVPPPDDDDDDDPPDPPPLDLVNLCSSLVHDPPDDLVRLVVSLVVLLVSLPLVSDPPPDPSSVSSVVSNVSNVSSNVSVVVVVVVVCVVCVPPPPD

Radius of gyration: 19.32 Å; Cα contacts (8 Å, |Δi|>4): 73; chains: 1; bounding box: 41×58×53 Å

Sequence (131 aa):
MSGAKRAYDLMRGYVGDTWERIQESDRTRAETELSQEILPTTPKRWTPPAPSPIDPVRARDYLGVKDDASPAEIRRAFEALDSRSDPGRFPANSEDARKAQEIQDRVRWAYGILSARFGHLESRFGGLEID

Nearest PDB structures (foldseek):
  2ctw-assembly1_A  TM=4.919E-01  e=1.117E-01  Mus musculus
  2ctq-assembly1_A  TM=5.230E-01  e=4.168E-01  Homo sapiens

Secondary structure (DSSP, 8-state):
--HHHHHHHHHHHHHHHHHHHHHHHHHHHHHHHHHHHHS--S-----PPPPPP--HHHHHHHHT--TT--HHHHHHHHHHHHHHS-GGGSPTT-HHHHHHHHHHHHHHHHHHHHHHHHHHHHHHHTT----